Protein AF-A0A382ZN00-F1 (afdb_monomer_lite)

pLDDT: mean 92.5, std 6.72, range [54.47, 98.25]

Foldseek 3Di:
DDDPCVVQVDDDAADDPAADDADPLLCCCQP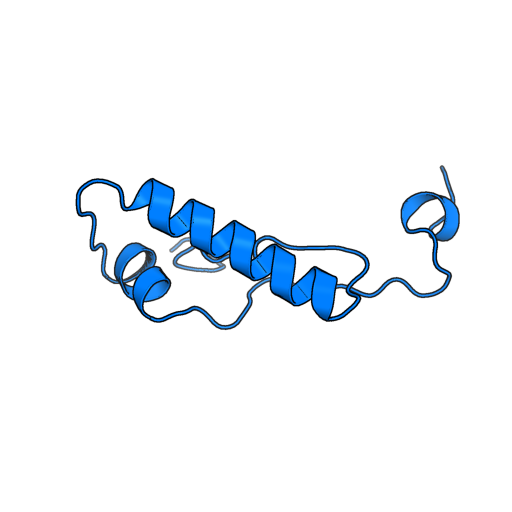VVDDDPCSVVVLVVLLVVQQVVCVVVVHRDGYSNCSNHNDPVND

InterPro domains:
  IPR002629 Cobalamin-independent methionine synthase MetE, C-terminal/archaeal [PF01717] (12-73)
  IPR038071 UROD/MetE-like superfamily [G3DSA:3.20.20.210] (5-75)
  IPR038071 UROD/MetE-like superfamily [SSF51726] (14-73)

Sequence (75 aa):
MPSLVERSGTLFPTAVVGSLPRPDYVREIVVDGWQEEGWEHRLDAGVAFAVSVQEAAGIDVISDGEWRRASYIGI

Secondary structure (DSSP, 8-state):
---HHHHHSSSS--B--S--PPPHHHHHHHTS----TTHHHHHHHHHHHHHHHHHHTT-SB---TTTT-S-SS--

Radius of gyration: 15.1 Å; chains: 1; bounding box: 33×25×43 Å

Structure (mmCIF, N/CA/C/O backbone):
data_AF-A0A382ZN00-F1
#
_entry.id   AF-A0A382ZN00-F1
#
loop_
_atom_site.group_PDB
_atom_site.id
_atom_site.type_symbol
_atom_site.label_atom_id
_atom_site.label_alt_id
_atom_site.label_comp_id
_atom_site.label_asym_id
_atom_site.label_entity_id
_atom_site.label_seq_id
_atom_site.pdbx_PDB_ins_code
_atom_site.Cartn_x
_atom_site.Cartn_y
_atom_site.Cartn_z
_atom_site.occupancy
_atom_site.B_iso_or_equiv
_atom_site.auth_seq_id
_atom_site.auth_comp_id
_atom_site.auth_asym_id
_atom_site.auth_atom_id
_atom_site.pdbx_PDB_model_num
ATOM 1 N N . MET A 1 1 ? -1.541 17.480 23.249 1.00 74.50 1 MET A N 1
ATOM 2 C CA . MET A 1 1 ? -1.421 16.391 22.257 1.00 74.50 1 MET A CA 1
ATOM 3 C C . MET A 1 1 ? -2.823 15.857 22.036 1.00 74.50 1 MET A C 1
ATOM 5 O O . MET A 1 1 ? -3.424 15.499 23.043 1.00 74.50 1 MET A O 1
ATOM 9 N N . PRO A 1 2 ? -3.367 15.864 20.808 1.00 83.25 2 PRO A N 1
ATOM 10 C CA . PRO A 1 2 ? -4.678 15.271 20.560 1.00 83.25 2 PRO A CA 1
ATOM 11 C C . PRO A 1 2 ? -4.672 13.788 20.958 1.00 83.25 2 PRO A C 1
ATOM 13 O O . PRO A 1 2 ? -3.626 13.132 20.956 1.00 83.25 2 PRO A O 1
ATOM 16 N N . SER A 1 3 ? -5.822 13.260 21.339 1.00 86.94 3 SER A N 1
ATOM 17 C CA . SER A 1 3 ? -6.047 11.838 21.568 1.00 86.94 3 SER A CA 1
ATOM 18 C C . SER A 1 3 ? -5.910 11.042 20.263 1.00 86.94 3 SER A C 1
ATOM 20 O O . SER A 1 3 ? -5.854 11.603 19.168 1.00 86.94 3 SER A O 1
ATOM 22 N N . LEU A 1 4 ? -5.818 9.713 20.372 1.00 82.50 4 LEU A N 1
ATOM 23 C CA . LEU A 1 4 ? -5.815 8.822 19.205 1.00 82.50 4 LEU A CA 1
ATOM 24 C C . LEU A 1 4 ? -7.106 8.981 18.394 1.00 82.50 4 LEU A C 1
ATOM 26 O O . LEU A 1 4 ? -7.032 9.178 17.189 1.00 82.50 4 LEU A O 1
ATOM 30 N N . VAL A 1 5 ? -8.250 9.034 19.081 1.00 88.81 5 VAL A N 1
ATOM 31 C CA . VAL A 1 5 ? -9.577 9.226 18.478 1.00 88.81 5 VAL A CA 1
ATOM 32 C C . VAL A 1 5 ? -9.667 10.542 17.706 1.00 88.81 5 VAL A C 1
ATOM 34 O O . VAL A 1 5 ? -10.196 10.564 16.604 1.00 88.81 5 VAL A O 1
ATOM 37 N N . GLU A 1 6 ? -9.107 11.631 18.236 1.00 91.19 6 GLU A N 1
ATOM 38 C CA . GLU A 1 6 ? -9.092 12.928 17.541 1.00 91.19 6 GLU A CA 1
ATOM 39 C C . GLU A 1 6 ? -8.239 12.916 16.263 1.00 91.19 6 GLU A C 1
ATOM 41 O O . GLU A 1 6 ? -8.467 13.735 15.378 1.00 91.19 6 GLU A O 1
ATOM 46 N N . ARG A 1 7 ? -7.262 12.005 16.149 1.00 87.50 7 ARG A N 1
ATOM 47 C CA . ARG A 1 7 ? -6.426 11.864 14.946 1.00 87.50 7 ARG A CA 1
ATOM 48 C C . ARG A 1 7 ? -6.991 10.879 13.927 1.00 87.50 7 ARG A C 1
ATOM 50 O O . ARG A 1 7 ? -6.853 11.131 12.738 1.00 87.50 7 ARG A O 1
ATOM 57 N N . SER A 1 8 ? -7.553 9.759 14.379 1.00 86.88 8 SER A N 1
ATOM 58 C CA . SER A 1 8 ? -7.994 8.659 13.508 1.00 86.88 8 SER A CA 1
ATOM 59 C C . SER A 1 8 ? -9.507 8.582 13.303 1.00 86.88 8 SER A C 1
ATOM 61 O O . SER A 1 8 ? -9.956 7.833 12.450 1.00 86.88 8 SER A O 1
ATOM 63 N N . GLY A 1 9 ? -10.313 9.298 14.090 1.00 92.00 9 GLY A N 1
ATOM 64 C CA . GLY A 1 9 ? -11.778 9.255 14.007 1.00 92.00 9 GLY A CA 1
ATOM 65 C C . GLY A 1 9 ? -12.427 7.996 14.601 1.00 92.00 9 GLY A C 1
ATOM 66 O O . GLY A 1 9 ? -13.648 7.875 14.567 1.00 92.00 9 GLY A O 1
ATOM 67 N N . THR A 1 10 ? -11.645 7.075 15.177 1.00 93.25 10 THR A N 1
ATOM 68 C CA . THR A 1 10 ? -12.124 5.795 15.731 1.00 93.25 10 THR A CA 1
ATOM 69 C C . THR A 1 10 ? -11.383 5.398 17.013 1.00 93.25 10 THR A C 1
ATOM 71 O O . THR A 1 10 ? -10.263 5.847 17.262 1.00 93.25 10 THR A O 1
ATOM 74 N N . LEU A 1 11 ? -12.007 4.548 17.838 1.00 94.44 11 LEU A N 1
ATOM 75 C CA . LEU A 1 11 ? -11.464 4.080 19.122 1.00 94.44 11 LEU A CA 1
ATOM 76 C C . LEU A 1 11 ? -10.313 3.077 18.954 1.00 94.44 11 LEU A C 1
ATOM 78 O O . LEU A 1 11 ? -9.371 3.091 19.746 1.00 94.44 11 LEU A O 1
ATOM 82 N N . PHE A 1 12 ? -10.380 2.233 17.923 1.00 94.94 12 PHE A N 1
ATOM 83 C CA . PHE A 1 12 ? -9.409 1.169 17.661 1.00 94.94 12 PHE A CA 1
ATOM 84 C C . PHE A 1 12 ? -8.938 1.237 16.203 1.00 94.94 12 PHE A C 1
ATOM 86 O O . PHE A 1 12 ? -9.408 0.448 15.386 1.00 94.94 12 PHE A O 1
ATOM 93 N N . PRO A 1 13 ? -8.059 2.196 15.851 1.00 95.56 13 PRO A N 1
ATOM 94 C CA . PRO A 1 13 ? -7.617 2.350 14.475 1.00 95.56 13 PRO A CA 1
ATOM 95 C C . PRO A 1 13 ? -6.808 1.142 14.009 1.00 95.56 13 PRO A C 1
ATOM 97 O O . PRO A 1 13 ? -5.938 0.631 14.719 1.00 95.56 13 PRO A O 1
ATOM 100 N N . THR A 1 14 ? -7.097 0.718 12.792 1.00 96.62 14 THR A N 1
ATOM 101 C CA . THR A 1 14 ? -6.462 -0.377 12.078 1.00 96.62 14 THR A CA 1
ATOM 102 C C . THR A 1 14 ? -5.392 0.150 11.128 1.00 96.62 14 THR A C 1
ATOM 104 O O . THR A 1 14 ? -5.491 1.243 10.569 1.00 96.62 14 THR A O 1
ATOM 107 N N . ALA A 1 15 ? -4.332 -0.632 10.965 1.00 95.62 15 ALA A N 1
ATOM 108 C CA . ALA A 1 15 ? -3.220 -0.317 10.083 1.00 95.62 15 ALA A CA 1
ATOM 109 C C . ALA A 1 15 ? -2.559 -1.611 9.609 1.00 95.62 15 ALA A C 1
ATOM 111 O O . ALA A 1 15 ? -2.622 -2.642 10.288 1.00 95.62 15 ALA A O 1
ATOM 112 N N . VAL A 1 16 ? -1.870 -1.537 8.476 1.00 95.25 16 VAL A N 1
ATOM 113 C CA . VAL A 1 16 ? -0.909 -2.560 8.057 1.00 95.25 16 VAL A CA 1
ATOM 114 C C . VAL A 1 16 ? 0.487 -2.191 8.558 1.00 95.25 16 VAL A C 1
ATOM 116 O O . VAL A 1 16 ? 0.806 -1.018 8.733 1.00 95.25 16 VAL A O 1
ATOM 119 N N . VAL A 1 17 ? 1.339 -3.191 8.796 1.00 93.69 17 VAL A N 1
ATOM 120 C CA . VAL A 1 17 ? 2.702 -2.955 9.312 1.00 93.69 17 VAL A CA 1
ATOM 121 C C . VAL A 1 17 ? 3.620 -2.332 8.251 1.00 93.69 17 VAL A C 1
ATOM 123 O O . VAL A 1 17 ? 4.578 -1.649 8.598 1.00 93.69 17 VAL A O 1
ATOM 126 N N . GLY A 1 18 ? 3.332 -2.549 6.965 1.00 89.69 18 GLY A N 1
ATOM 127 C CA . GLY A 1 18 ? 4.145 -2.038 5.865 1.00 89.69 18 GLY A CA 1
ATOM 128 C C . GLY A 1 18 ? 3.756 -2.675 4.538 1.00 89.69 18 GLY A C 1
ATOM 129 O O . GLY A 1 18 ? 2.682 -2.390 4.007 1.00 89.69 18 GLY A O 1
ATOM 130 N N . SER A 1 19 ? 4.642 -3.525 4.016 1.00 93.00 19 SER A N 1
ATOM 131 C CA . SER A 1 19 ? 4.535 -4.130 2.687 1.00 93.00 19 SER A CA 1
ATOM 132 C C . SER A 1 19 ? 3.242 -4.911 2.432 1.00 93.00 19 SER A C 1
ATOM 134 O O . SER A 1 19 ? 2.769 -5.690 3.260 1.00 93.00 19 SER A O 1
ATOM 136 N N . LEU A 1 20 ? 2.706 -4.728 1.225 1.00 94.81 20 LEU A N 1
ATOM 137 C CA . LEU A 1 20 ? 1.578 -5.488 0.681 1.00 94.81 20 LEU A CA 1
ATOM 138 C C . LEU A 1 20 ? 2.067 -6.486 -0.382 1.00 94.81 20 LEU A C 1
ATOM 140 O O . LEU A 1 20 ? 3.122 -6.252 -0.983 1.00 94.81 20 LEU A O 1
ATOM 144 N N . PRO A 1 21 ? 1.309 -7.562 -0.683 1.00 93.81 21 PRO A N 1
ATOM 145 C CA . PRO A 1 21 ? 1.634 -8.472 -1.781 1.00 93.81 21 PRO A CA 1
ATOM 146 C C . PRO A 1 21 ? 1.851 -7.708 -3.088 1.00 93.81 21 PRO A C 1
ATOM 148 O O . PRO A 1 21 ? 0.983 -6.956 -3.521 1.00 93.81 21 PRO A O 1
ATOM 151 N N . ARG A 1 22 ? 3.027 -7.872 -3.694 1.00 91.94 22 ARG A N 1
ATOM 152 C CA . ARG A 1 22 ? 3.448 -7.093 -4.860 1.00 91.94 22 ARG A CA 1
ATOM 153 C C . ARG A 1 22 ? 2.902 -7.710 -6.158 1.00 91.94 22 ARG A C 1
ATOM 155 O O . ARG A 1 22 ? 3.175 -8.885 -6.390 1.00 91.94 22 ARG A O 1
ATOM 162 N N . PRO A 1 23 ? 2.199 -6.947 -7.018 1.00 93.88 23 PRO A N 1
ATOM 163 C CA . PRO A 1 23 ? 1.835 -7.396 -8.359 1.00 93.88 23 PRO A CA 1
ATOM 164 C C . PRO A 1 23 ? 3.072 -7.671 -9.218 1.00 93.88 23 PRO A C 1
ATOM 166 O O . PRO A 1 23 ? 4.090 -6.990 -9.069 1.00 93.88 23 PRO A O 1
ATOM 169 N N . ASP A 1 24 ? 2.966 -8.601 -10.166 1.00 94.94 24 ASP A N 1
ATOM 170 C CA . ASP A 1 24 ? 4.109 -9.029 -10.985 1.00 94.94 24 ASP A CA 1
ATOM 171 C C . ASP A 1 24 ? 4.793 -7.871 -11.718 1.00 94.94 24 ASP A C 1
ATOM 173 O O . ASP A 1 24 ? 6.009 -7.729 -11.623 1.00 94.94 24 ASP A O 1
ATOM 177 N N . TYR A 1 25 ? 4.026 -6.962 -12.325 1.00 94.19 25 TYR A N 1
ATOM 178 C CA . TYR A 1 25 ? 4.599 -5.809 -13.030 1.00 94.19 25 TYR A CA 1
ATOM 179 C C . TYR A 1 25 ? 5.401 -4.878 -12.102 1.00 94.19 25 TYR A C 1
ATOM 181 O O . TYR A 1 25 ? 6.407 -4.302 -12.506 1.00 94.19 25 TYR A O 1
ATOM 189 N N . VAL A 1 26 ? 4.989 -4.727 -10.836 1.00 94.94 26 VAL A N 1
ATOM 190 C CA . VAL A 1 26 ? 5.734 -3.920 -9.857 1.00 94.94 26 VAL A CA 1
ATOM 191 C C . VAL A 1 26 ? 7.040 -4.625 -9.505 1.00 94.94 26 VAL A C 1
ATOM 193 O O . VAL A 1 26 ? 8.075 -3.976 -9.371 1.00 94.94 26 VAL A O 1
ATOM 196 N N . ARG A 1 27 ? 7.016 -5.957 -9.361 1.00 94.38 27 ARG A N 1
ATOM 197 C CA . ARG A 1 27 ? 8.218 -6.765 -9.110 1.0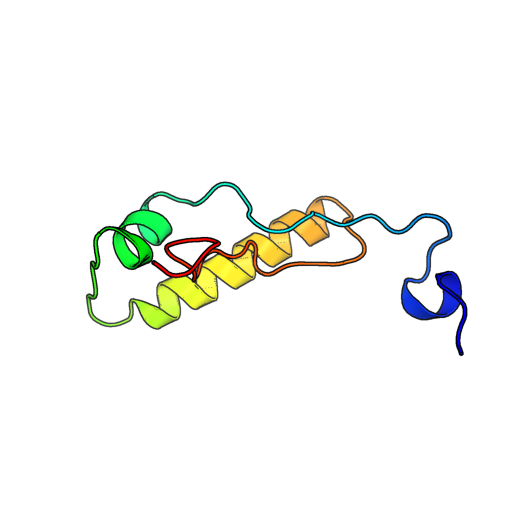0 94.38 27 ARG A CA 1
ATOM 198 C C . ARG A 1 27 ? 9.201 -6.652 -10.275 1.00 94.38 27 ARG A C 1
ATOM 200 O O . ARG A 1 27 ? 10.376 -6.418 -10.025 1.00 94.38 27 ARG A O 1
ATOM 207 N N . GLU A 1 28 ? 8.725 -6.752 -11.509 1.00 94.94 28 GLU A N 1
ATOM 208 C CA . GLU A 1 28 ? 9.550 -6.631 -12.718 1.00 94.94 28 GLU A CA 1
ATOM 209 C C . GLU A 1 28 ? 10.241 -5.263 -12.805 1.00 94.94 28 GLU A C 1
ATOM 211 O O . GLU A 1 28 ? 11.438 -5.179 -13.074 1.00 94.94 28 GLU A O 1
ATOM 216 N N . ILE A 1 29 ? 9.525 -4.180 -12.492 1.00 95.62 29 ILE A N 1
ATOM 217 C CA . ILE A 1 29 ? 10.100 -2.828 -12.504 1.00 95.62 29 ILE A CA 1
ATOM 218 C C . ILE A 1 29 ? 11.104 -2.634 -11.353 1.00 95.62 29 ILE A C 1
ATOM 220 O O . ILE A 1 29 ? 12.199 -2.116 -11.564 1.00 95.62 29 ILE A O 1
ATOM 224 N N . VAL A 1 30 ? 10.739 -3.024 -10.126 1.00 93.25 30 VAL A N 1
ATOM 225 C CA . VAL A 1 30 ? 11.471 -2.646 -8.897 1.00 93.25 30 VAL A CA 1
ATOM 226 C C . VAL A 1 30 ? 12.592 -3.622 -8.537 1.00 93.25 30 VAL A C 1
ATOM 228 O O . VAL A 1 30 ? 13.588 -3.210 -7.949 1.00 93.25 30 VAL A O 1
ATOM 231 N N . VAL A 1 31 ? 12.432 -4.908 -8.851 1.00 91.62 31 VAL A N 1
ATOM 232 C CA . VAL A 1 31 ? 13.409 -5.965 -8.534 1.00 91.62 31 VAL A CA 1
ATOM 233 C C . VAL A 1 31 ? 14.207 -6.348 -9.769 1.00 91.62 31 VAL A C 1
ATOM 235 O O . VAL A 1 31 ? 15.432 -6.403 -9.702 1.00 91.62 31 VAL A O 1
ATOM 238 N N . ASP A 1 32 ? 13.528 -6.577 -10.894 1.00 92.88 32 ASP A N 1
ATOM 239 C CA . ASP A 1 32 ? 14.189 -7.058 -12.112 1.00 92.88 32 ASP A CA 1
ATOM 240 C C . ASP A 1 32 ? 14.755 -5.899 -12.961 1.00 92.88 32 ASP A C 1
ATOM 242 O O . ASP A 1 32 ? 15.503 -6.135 -13.909 1.00 92.88 32 ASP A O 1
ATOM 246 N N . GLY A 1 33 ? 14.427 -4.644 -12.619 1.00 91.12 33 GLY A N 1
ATOM 247 C CA . GLY A 1 33 ? 14.983 -3.436 -13.236 1.00 91.12 33 GLY A CA 1
ATOM 248 C C . 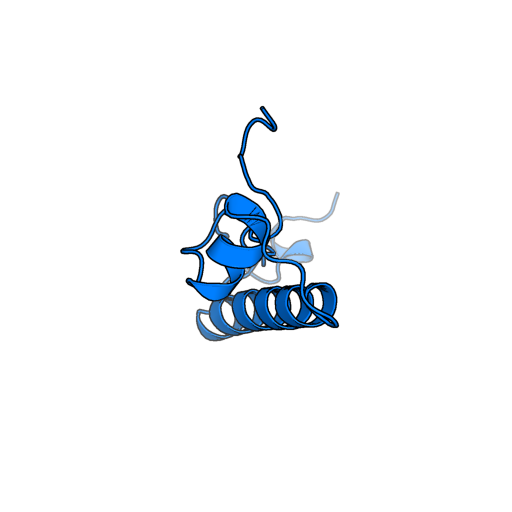GLY A 1 33 ? 14.391 -3.075 -14.601 1.00 91.12 33 GLY A C 1
ATOM 249 O O . GLY A 1 33 ? 15.036 -2.372 -15.380 1.00 91.12 33 GLY A O 1
ATOM 250 N N . TRP A 1 34 ? 13.183 -3.543 -14.922 1.00 91.56 34 TRP A N 1
ATOM 251 C CA . TRP A 1 34 ? 12.536 -3.263 -16.206 1.00 91.56 34 TRP A CA 1
ATOM 252 C C . TRP A 1 34 ? 12.023 -1.818 -16.261 1.00 91.56 34 TRP A C 1
ATOM 254 O O . TRP A 1 34 ? 11.035 -1.468 -15.617 1.00 91.56 34 TRP A O 1
ATOM 264 N N . GLN A 1 35 ? 12.692 -0.969 -17.045 1.00 91.12 35 GLN A N 1
ATOM 265 C CA . GLN A 1 35 ? 12.432 0.475 -17.116 1.00 91.12 35 GLN A CA 1
ATOM 266 C C . GLN A 1 35 ? 12.119 0.939 -18.547 1.00 91.12 35 GLN A C 1
ATOM 268 O O . GLN A 1 35 ? 12.905 1.631 -19.189 1.00 91.12 35 GLN A O 1
ATOM 273 N N . GLU A 1 36 ? 10.950 0.555 -19.056 1.00 92.25 36 GLU A N 1
ATOM 274 C CA . GLU A 1 36 ? 10.404 1.102 -20.308 1.00 92.25 36 GLU A CA 1
ATOM 275 C C . GLU A 1 36 ? 9.839 2.518 -20.122 1.00 92.25 36 GLU A C 1
ATOM 277 O O . GLU A 1 36 ? 9.547 2.943 -19.005 1.00 92.25 36 GLU A O 1
ATOM 282 N N . GLU A 1 37 ? 9.611 3.243 -21.219 1.00 95.81 37 GLU A N 1
ATOM 283 C CA . GLU A 1 37 ? 8.955 4.553 -21.171 1.00 95.81 37 GLU A CA 1
ATOM 284 C C . GLU A 1 37 ? 7.644 4.499 -20.357 1.00 95.81 37 GLU A C 1
ATOM 286 O O . GLU A 1 37 ? 6.774 3.655 -20.578 1.00 95.81 37 GLU A O 1
ATOM 291 N N . GLY A 1 38 ? 7.519 5.392 -19.370 1.00 95.06 38 GLY A N 1
ATOM 292 C CA . GLY A 1 38 ? 6.347 5.463 -18.494 1.00 95.06 38 GLY A CA 1
ATOM 293 C C . GLY A 1 38 ? 6.330 4.481 -17.314 1.00 95.06 38 GLY A C 1
ATOM 294 O O . GLY A 1 38 ? 5.306 4.394 -16.632 1.00 95.06 38 GLY A O 1
ATOM 295 N N . TRP A 1 39 ? 7.425 3.767 -17.017 1.00 95.25 39 TRP A N 1
ATOM 296 C CA . TRP A 1 39 ? 7.498 2.871 -15.850 1.00 95.25 39 TRP A CA 1
ATOM 297 C C . TRP A 1 39 ? 7.169 3.579 -14.522 1.00 95.25 39 TRP A C 1
ATOM 299 O O . TRP A 1 39 ? 6.489 3.003 -13.674 1.00 95.25 39 TRP A O 1
ATOM 309 N N . GLU A 1 40 ? 7.568 4.845 -14.353 1.00 95.88 40 GLU A N 1
ATOM 310 C CA . GLU A 1 40 ? 7.268 5.631 -13.145 1.00 95.88 40 GLU A CA 1
ATOM 311 C C . GLU A 1 40 ? 5.762 5.817 -12.944 1.00 95.88 40 GLU A C 1
ATOM 313 O O . GLU A 1 40 ? 5.257 5.611 -11.839 1.00 95.88 40 GLU A O 1
ATOM 318 N N . HIS A 1 41 ? 5.044 6.117 -14.030 1.00 96.44 41 HIS A N 1
ATOM 319 C CA . HIS A 1 41 ? 3.593 6.280 -14.019 1.00 96.44 41 HIS A CA 1
ATOM 320 C C . HIS A 1 41 ? 2.877 4.961 -13.708 1.00 96.44 41 HIS A C 1
ATOM 322 O O . HIS A 1 41 ? 1.880 4.945 -12.987 1.00 96.44 41 HIS A O 1
ATOM 328 N N . ARG A 1 42 ? 3.407 3.830 -14.199 1.00 95.19 42 ARG A N 1
ATOM 329 C CA . ARG A 1 42 ? 2.898 2.495 -13.843 1.00 95.19 42 ARG A CA 1
ATOM 330 C C . ARG A 1 42 ? 3.048 2.230 -12.341 1.00 95.19 42 ARG A C 1
ATOM 332 O O . ARG A 1 42 ? 2.127 1.690 -11.732 1.00 95.19 42 ARG A O 1
ATOM 339 N N . LEU A 1 43 ? 4.163 2.636 -11.728 1.00 96.31 43 LEU A N 1
ATOM 340 C CA . LEU A 1 43 ? 4.340 2.524 -10.276 1.00 96.31 43 LEU A CA 1
ATOM 341 C C . LEU A 1 43 ? 3.418 3.468 -9.492 1.00 96.31 43 LEU A C 1
ATOM 343 O O . LEU A 1 43 ? 2.893 3.055 -8.460 1.00 96.31 43 LEU A O 1
ATOM 347 N N . ASP A 1 44 ? 3.182 4.694 -9.970 1.00 96.88 44 ASP A N 1
ATOM 348 C CA . ASP A 1 44 ? 2.216 5.619 -9.352 1.00 96.88 44 ASP A CA 1
ATOM 349 C C . ASP A 1 44 ? 0.803 5.033 -9.354 1.00 96.88 44 ASP A C 1
ATOM 351 O O . ASP A 1 44 ? 0.133 5.014 -8.320 1.00 96.88 44 ASP A O 1
ATOM 355 N N . ALA A 1 45 ? 0.375 4.485 -10.494 1.00 95.62 45 ALA A N 1
ATOM 356 C CA . ALA A 1 45 ? -0.901 3.788 -10.609 1.00 95.62 45 ALA A CA 1
ATOM 357 C C . ALA A 1 45 ? -0.977 2.5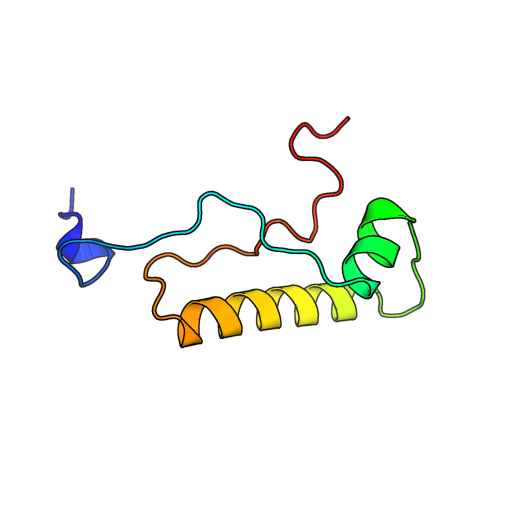75 -9.665 1.00 95.62 45 ALA A C 1
ATOM 359 O O . ALA A 1 45 ? -2.020 2.327 -9.061 1.00 95.62 45 ALA A O 1
ATOM 360 N N . GLY A 1 46 ? 0.133 1.854 -9.483 1.00 95.31 46 GLY A N 1
ATOM 361 C CA . GLY A 1 46 ? 0.229 0.769 -8.509 1.00 95.31 46 GLY A CA 1
ATOM 362 C C . GLY A 1 46 ? 0.023 1.233 -7.069 1.00 95.31 46 GLY A C 1
ATOM 363 O O . GLY A 1 46 ? -0.774 0.638 -6.348 1.00 95.31 46 GLY A O 1
ATOM 364 N N . VAL A 1 47 ? 0.667 2.325 -6.652 1.00 96.38 47 VAL A N 1
ATOM 365 C CA . VAL A 1 47 ? 0.460 2.890 -5.307 1.00 96.38 47 VAL A CA 1
ATOM 366 C C . VAL A 1 47 ? -0.990 3.344 -5.123 1.00 96.38 47 VAL A C 1
ATOM 368 O O . VAL A 1 47 ? -1.602 3.023 -4.106 1.00 96.38 47 VAL A O 1
ATOM 371 N N . ALA A 1 48 ? -1.582 4.014 -6.116 1.00 96.88 48 ALA A N 1
ATOM 372 C CA . ALA A 1 48 ? -2.993 4.404 -6.066 1.00 96.88 48 ALA A CA 1
ATOM 373 C C . ALA A 1 48 ? -3.925 3.187 -5.921 1.00 96.88 48 ALA A C 1
ATOM 375 O O . ALA A 1 48 ? -4.888 3.218 -5.153 1.00 96.88 48 ALA A O 1
ATOM 376 N N . PHE A 1 49 ? -3.612 2.082 -6.601 1.00 96.00 49 PHE A N 1
ATOM 377 C CA . PHE A 1 49 ? -4.340 0.828 -6.437 1.00 96.00 49 PHE A CA 1
ATOM 378 C C . PHE A 1 49 ? -4.194 0.260 -5.015 1.00 96.00 49 PHE A C 1
ATOM 380 O O . PHE A 1 49 ? -5.203 -0.081 -4.397 1.00 96.00 49 PHE A O 1
ATOM 387 N N . ALA A 1 50 ? -2.979 0.215 -4.460 1.00 96.62 50 ALA A N 1
ATOM 388 C CA . ALA A 1 50 ? -2.732 -0.240 -3.088 1.00 96.62 50 ALA A CA 1
ATOM 389 C C . ALA A 1 50 ? -3.513 0.576 -2.042 1.00 96.62 50 ALA A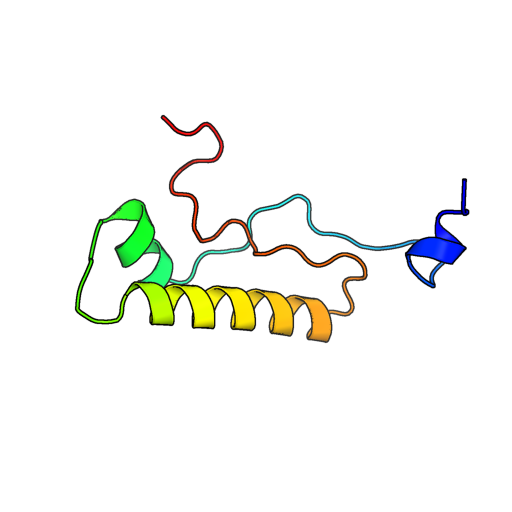 C 1
ATOM 391 O O . ALA A 1 50 ? -4.043 0.005 -1.085 1.00 96.62 50 ALA A O 1
ATOM 392 N N . VAL A 1 51 ? -3.621 1.893 -2.242 1.00 96.94 51 VAL A N 1
ATOM 393 C CA . VAL A 1 51 ? -4.458 2.786 -1.427 1.00 96.94 51 VAL A CA 1
ATOM 394 C C . VAL A 1 51 ? -5.928 2.383 -1.539 1.00 96.94 51 VAL A C 1
ATOM 396 O O . VAL A 1 51 ? -6.553 2.095 -0.522 1.00 96.94 51 VAL A O 1
ATOM 399 N N . SER A 1 52 ? -6.454 2.251 -2.762 1.00 98.00 52 SER A N 1
ATOM 400 C CA . SER A 1 52 ? -7.875 1.935 -2.984 1.00 98.00 52 SER A CA 1
ATOM 401 C C . SER A 1 52 ? -8.314 0.604 -2.359 1.00 98.00 52 SER A C 1
ATOM 403 O O . SER A 1 52 ? -9.425 0.489 -1.846 1.00 98.00 52 SER A O 1
ATOM 405 N N . VAL A 1 53 ? -7.434 -0.405 -2.353 1.00 97.06 53 VAL A N 1
ATOM 406 C CA . VAL A 1 53 ? -7.713 -1.709 -1.734 1.00 97.06 53 VAL A CA 1
ATOM 407 C C . VAL A 1 53 ? -7.809 -1.585 -0.213 1.00 97.06 53 VAL A C 1
ATOM 409 O O . VAL A 1 53 ? -8.694 -2.188 0.391 1.00 97.06 53 VAL A O 1
ATOM 412 N N . GLN A 1 54 ? -6.927 -0.802 0.412 1.00 98.00 54 GLN A N 1
ATOM 413 C CA . GLN A 1 54 ? -6.956 -0.568 1.858 1.00 98.00 54 GLN A CA 1
ATOM 414 C C . GLN A 1 54 ? -8.171 0.269 2.277 1.00 98.00 54 GLN A C 1
ATOM 416 O O . GLN A 1 54 ? -8.818 -0.066 3.269 1.00 98.00 54 GLN A O 1
ATOM 421 N N . GLU A 1 55 ? -8.525 1.297 1.501 1.00 97.62 55 GLU A N 1
ATOM 422 C CA . GLU A 1 55 ? -9.746 2.086 1.711 1.00 97.62 55 GLU A CA 1
ATOM 423 C C . GLU A 1 55 ? -10.994 1.200 1.618 1.00 97.62 55 GLU A C 1
ATOM 425 O O . GLU A 1 55 ? -11.841 1.222 2.510 1.00 97.62 55 GLU A O 1
ATOM 430 N N . ALA A 1 56 ? -11.082 0.355 0.584 1.00 98.25 56 ALA A N 1
ATOM 431 C CA . ALA A 1 56 ? -12.183 -0.592 0.418 1.00 98.25 56 ALA A CA 1
ATOM 432 C C . ALA A 1 56 ? -12.247 -1.639 1.545 1.00 98.25 56 ALA A C 1
ATOM 434 O O . ALA A 1 56 ? -13.330 -2.120 1.876 1.00 98.25 56 ALA A O 1
ATOM 435 N N . ALA A 1 57 ? -11.104 -1.985 2.143 1.00 97.56 57 ALA A N 1
ATOM 436 C CA . ALA A 1 57 ? -11.019 -2.880 3.294 1.00 97.56 57 ALA A CA 1
ATOM 437 C C . ALA A 1 57 ? -11.337 -2.193 4.638 1.00 97.56 57 ALA A C 1
ATOM 439 O O . ALA A 1 57 ? -11.460 -2.886 5.648 1.00 97.56 57 ALA A O 1
ATOM 440 N N . GLY A 1 58 ? -11.481 -0.863 4.667 1.00 96.56 58 GLY A N 1
ATOM 441 C CA . GLY A 1 58 ? -11.762 -0.099 5.883 1.00 96.56 58 GLY A CA 1
ATOM 442 C C . GLY A 1 58 ? -10.553 0.087 6.803 1.00 96.56 58 GLY A C 1
ATOM 443 O O . GLY A 1 58 ? -10.732 0.179 8.014 1.00 96.56 58 GLY A O 1
ATOM 444 N N . ILE A 1 59 ? -9.334 0.108 6.254 1.00 97.06 59 ILE A N 1
ATOM 445 C CA . ILE A 1 59 ? -8.117 0.400 7.023 1.00 97.06 59 ILE A CA 1
ATOM 446 C C . ILE A 1 59 ? -8.062 1.895 7.364 1.00 97.06 59 ILE A C 1
ATOM 448 O O . ILE A 1 59 ? -8.190 2.737 6.479 1.00 97.06 59 ILE A O 1
ATOM 452 N N . ASP A 1 60 ? -7.829 2.229 8.635 1.00 95.62 60 ASP A N 1
ATOM 453 C CA . ASP A 1 60 ? -7.860 3.622 9.111 1.00 95.62 60 ASP A CA 1
ATOM 454 C C . ASP A 1 60 ? -6.572 4.398 8.786 1.00 95.62 60 ASP A C 1
ATOM 456 O O . ASP A 1 60 ? -6.606 5.602 8.531 1.00 95.62 60 ASP A O 1
ATOM 460 N N . VAL A 1 61 ? -5.419 3.722 8.810 1.00 95.00 61 VAL A N 1
ATOM 461 C CA . VAL A 1 61 ? -4.113 4.313 8.482 1.00 95.00 61 VAL A CA 1
ATOM 462 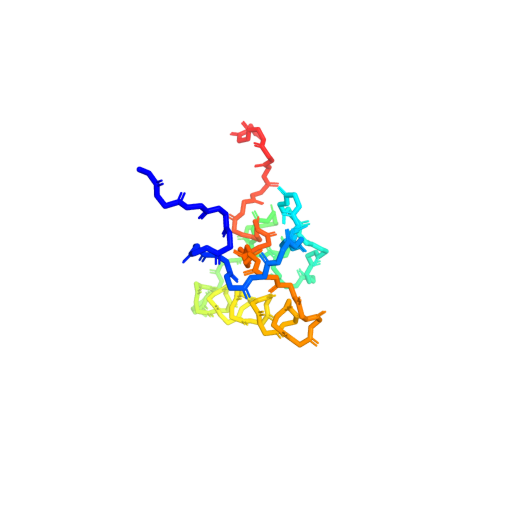C C . VAL A 1 61 ? -3.523 3.611 7.266 1.00 95.00 61 VAL A C 1
ATOM 464 O O . VAL A 1 61 ? -3.051 2.477 7.350 1.00 95.00 61 VAL A O 1
ATOM 467 N N . ILE A 1 62 ? -3.548 4.313 6.137 1.00 95.94 62 ILE A N 1
ATOM 468 C CA . ILE A 1 62 ? -3.148 3.800 4.825 1.00 95.94 62 ILE A CA 1
ATOM 469 C C . ILE A 1 62 ? -1.624 3.850 4.645 1.00 95.94 62 ILE A C 1
ATOM 471 O O . ILE A 1 62 ? -0.988 4.855 4.974 1.00 95.94 62 ILE A O 1
ATOM 475 N N . SER A 1 63 ? -1.045 2.791 4.070 1.00 96.12 63 SER A N 1
ATOM 476 C CA . SER A 1 63 ? 0.344 2.766 3.586 1.00 96.12 63 SER A CA 1
ATOM 477 C C . SER A 1 63 ? 0.417 2.731 2.053 1.00 96.12 63 SER A C 1
ATOM 479 O O . SER A 1 63 ? -0.556 2.405 1.376 1.00 96.12 63 SER A O 1
ATOM 481 N N . ASP A 1 64 ? 1.589 3.012 1.482 1.00 95.94 64 ASP A N 1
ATOM 482 C CA . ASP A 1 64 ? 1.870 2.846 0.046 1.00 95.94 64 ASP A CA 1
ATOM 483 C C . ASP A 1 64 ? 2.170 1.382 -0.350 1.00 95.94 64 ASP A C 1
ATOM 485 O O . ASP A 1 64 ? 2.553 1.097 -1.487 1.00 95.94 64 ASP A O 1
ATOM 489 N N . GLY A 1 65 ? 2.056 0.448 0.603 1.00 95.56 65 GLY A N 1
ATOM 490 C CA . GLY A 1 65 ? 2.406 -0.961 0.438 1.00 95.56 65 GLY A CA 1
ATOM 491 C C . GLY A 1 65 ? 3.894 -1.229 0.213 1.00 95.56 65 GLY A C 1
ATOM 492 O O . GLY A 1 65 ? 4.255 -2.359 -0.122 1.00 95.56 65 GLY A O 1
ATOM 493 N N . GLU A 1 66 ? 4.759 -0.223 0.386 1.00 95.25 66 GLU A N 1
ATOM 494 C CA . GLU A 1 66 ? 6.215 -0.289 0.208 1.00 95.25 66 GLU A CA 1
ATOM 495 C C . GLU A 1 66 ? 6.652 -0.817 -1.173 1.00 95.25 66 GLU A C 1
ATOM 497 O O . GLU A 1 66 ? 7.755 -1.344 -1.351 1.00 95.25 66 GLU A O 1
ATOM 502 N N . TRP A 1 67 ? 5.783 -0.693 -2.176 1.00 94.56 67 TRP A N 1
ATOM 503 C CA . TRP A 1 67 ? 5.966 -1.308 -3.489 1.00 94.56 67 TRP A CA 1
ATOM 504 C C . TRP A 1 67 ? 7.132 -0.733 -4.282 1.00 94.56 67 TRP A C 1
ATOM 506 O O . TRP A 1 67 ? 7.733 -1.464 -5.061 1.00 94.56 67 TRP A O 1
ATOM 516 N N . ARG A 1 68 ? 7.520 0.518 -4.018 1.00 92.31 68 ARG A N 1
ATOM 517 C CA . ARG A 1 68 ? 8.676 1.178 -4.645 1.00 92.31 68 ARG A CA 1
ATOM 518 C C . ARG A 1 68 ? 10.031 0.742 -4.070 1.00 92.31 68 ARG A C 1
ATOM 520 O O . ARG A 1 68 ? 11.062 1.180 -4.570 1.00 92.31 68 ARG A O 1
ATOM 527 N N . ARG A 1 69 ? 10.060 -0.103 -3.031 1.00 91.56 69 ARG A N 1
ATOM 528 C CA . ARG A 1 69 ? 11.306 -0.577 -2.406 1.00 91.56 69 ARG A CA 1
ATOM 529 C C . ARG A 1 69 ? 11.639 -2.001 -2.835 1.00 91.56 69 ARG A C 1
ATOM 531 O O . ARG A 1 69 ? 10.838 -2.914 -2.647 1.00 91.56 69 ARG A O 1
ATOM 538 N N . ALA A 1 70 ? 12.854 -2.219 -3.332 1.00 88.81 70 ALA A N 1
ATOM 539 C CA . ALA A 1 70 ? 13.336 -3.563 -3.656 1.00 88.81 70 ALA A CA 1
ATOM 540 C C . ALA A 1 70 ? 13.573 -4.421 -2.398 1.00 88.81 70 ALA A C 1
ATOM 542 O O . ALA A 1 70 ? 13.276 -5.614 -2.402 1.00 88.81 70 ALA A O 1
ATOM 543 N N . SER A 1 71 ? 14.039 -3.801 -1.309 1.00 85.25 71 SER A N 1
ATOM 544 C CA . SER A 1 71 ? 14.425 -4.454 -0.054 1.00 85.25 71 SER A CA 1
ATOM 545 C C . SER A 1 71 ? 14.011 -3.606 1.155 1.00 85.25 71 SER A C 1
ATOM 547 O O . SER A 1 71 ? 14.040 -2.378 1.087 1.00 85.25 71 SER A O 1
ATOM 549 N N . TYR A 1 72 ? 13.652 -4.252 2.271 1.00 81.00 72 TYR A N 1
ATOM 550 C CA . TYR A 1 72 ? 13.344 -3.572 3.543 1.00 81.00 72 TYR A CA 1
ATOM 551 C C . TYR A 1 72 ? 14.593 -2.938 4.181 1.00 81.00 72 TYR A C 1
ATOM 553 O O . TYR A 1 72 ? 14.497 -1.913 4.849 1.00 81.00 72 TYR A O 1
ATOM 561 N N . ILE A 1 73 ? 15.768 -3.536 3.952 1.00 86.12 73 ILE A N 1
ATOM 562 C CA . ILE A 1 73 ? 17.051 -3.098 4.525 1.00 86.12 73 ILE A CA 1
ATOM 563 C C . ILE A 1 73 ? 17.904 -2.261 3.560 1.00 86.12 73 ILE A C 1
ATOM 565 O O . ILE A 1 73 ? 18.881 -1.661 3.994 1.00 86.12 73 ILE A O 1
ATOM 569 N N . GLY A 1 74 ? 17.538 -2.194 2.274 1.00 70.06 74 GLY A N 1
ATOM 570 C CA . GLY A 1 74 ? 18.210 -1.343 1.282 1.00 70.06 74 GLY A CA 1
ATOM 571 C C . GLY A 1 74 ? 19.592 -1.819 0.813 1.00 70.06 74 GLY A C 1
ATOM 572 O O . GLY A 1 74 ? 20.352 -1.000 0.303 1.00 70.06 74 GLY A O 1
ATOM 573 N N . ILE A 1 75 ? 19.913 -3.106 0.998 1.00 54.47 75 ILE A N 1
ATOM 574 C CA . ILE A 1 75 ? 21.114 -3.765 0.449 1.00 54.47 75 ILE A CA 1
ATOM 575 C C . ILE A 1 75 ? 20.758 -4.474 -0.854 1.00 54.47 75 ILE A C 1
ATOM 577 O O . ILE A 1 75 ? 19.648 -5.063 -0.882 1.00 54.47 75 ILE A O 1
#

Organism: NCBI:txid408172